Protein AF-A0A321LTH1-F1 (afdb_monomer_lite)

Radius of gyration: 15.79 Å; chains: 1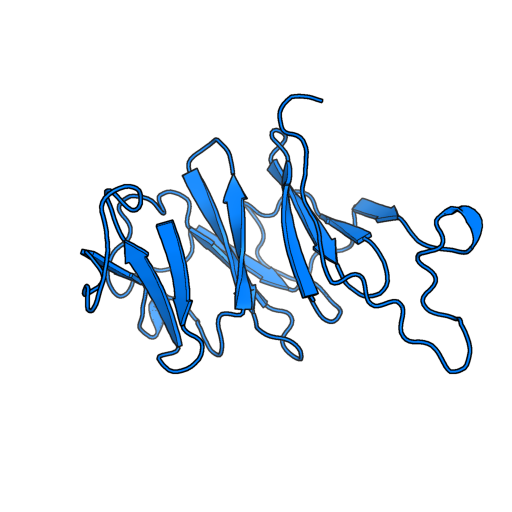; bounding box: 46×35×35 Å

Foldseek 3Di:
DWDFDQPQLKIFADPPVVPDDDDDHGPAIADDVQQVRNGFDAWEAEPQGKIKTAHAFPAFKIFIARNNVPDHYHDHGQEMEGEDAGFLYWYAENVGWIWTDHLWIFIFPPRNPYDYYTDGPDTGADDVNPSHCPDVPDRSCPNDDDDDNVD

Sequence (151 aa):
MFVSDAGTHAVDIFDHASTLNGAVVPDRTISGDRTQFVSPGPLALDSSGRLIVCSAPGQQNFFVFANAATANGNVAPSASGVIPGTIGQAAVSPAGELYVTDGGVEVFSNIATATGMLSPRRTIAGPHTGLDMDIPGAPPLVIGLAIDPTR

Structure (mmCIF, N/CA/C/O backbone):
data_AF-A0A321LTH1-F1
#
_entry.id   AF-A0A321LTH1-F1
#
loop_
_atom_site.group_PDB
_atom_site.id
_atom_site.type_symbol
_atom_site.label_atom_id
_atom_site.label_alt_id
_atom_site.label_comp_id
_atom_site.label_asym_id
_atom_site.label_entity_id
_atom_site.label_seq_id
_atom_site.p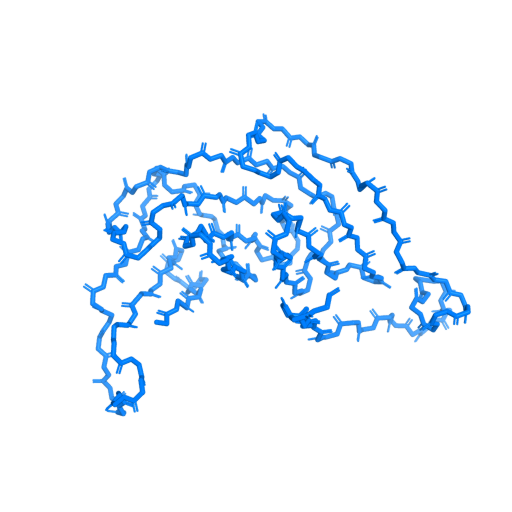dbx_PDB_ins_code
_atom_site.Cartn_x
_atom_site.Cartn_y
_atom_site.Cartn_z
_atom_site.occupancy
_atom_site.B_iso_or_equiv
_atom_site.auth_seq_id
_atom_site.auth_comp_id
_atom_site.auth_asym_id
_atom_site.auth_atom_id
_atom_site.pdbx_PDB_model_num
ATOM 1 N N . MET A 1 1 ? -8.620 -3.356 9.844 1.00 96.38 1 MET A N 1
ATOM 2 C CA . MET A 1 1 ? -7.205 -3.701 9.594 1.00 96.38 1 MET A CA 1
ATOM 3 C C . MET A 1 1 ? -7.112 -4.270 8.193 1.00 96.38 1 MET A C 1
ATOM 5 O O . MET A 1 1 ? -8.004 -5.016 7.818 1.00 96.38 1 MET A O 1
ATOM 9 N N . PHE A 1 2 ? -6.083 -3.894 7.439 1.00 98.12 2 PHE A N 1
ATOM 10 C CA . PHE A 1 2 ? -5.814 -4.408 6.095 1.00 98.12 2 PHE A CA 1
ATOM 11 C C . PHE A 1 2 ? -4.550 -5.262 6.150 1.00 98.12 2 PHE A C 1
ATOM 13 O O . PHE A 1 2 ? -3.579 -4.851 6.787 1.00 98.12 2 PHE A O 1
ATOM 20 N N . VAL A 1 3 ? -4.567 -6.424 5.509 1.00 97.69 3 VAL A N 1
ATOM 21 C CA . VAL A 1 3 ? -3.453 -7.377 5.477 1.00 97.69 3 VAL A CA 1
ATOM 22 C C . VAL A 1 3 ? -3.188 -7.743 4.026 1.00 97.69 3 VAL A C 1
ATOM 24 O O . VAL A 1 3 ? -4.109 -8.128 3.314 1.00 97.69 3 VAL A O 1
ATOM 27 N N . SER A 1 4 ? -1.946 -7.603 3.568 1.00 96.94 4 SER A N 1
ATOM 28 C CA . SER A 1 4 ? -1.547 -8.125 2.266 1.00 96.94 4 SER A CA 1
ATOM 29 C C . SER A 1 4 ? -1.299 -9.623 2.386 1.00 96.94 4 SER A C 1
ATOM 31 O O . SER A 1 4 ? -0.446 -10.059 3.157 1.00 96.94 4 SER A O 1
ATOM 33 N N . ASP A 1 5 ? -2.044 -10.407 1.613 1.00 96.75 5 ASP A N 1
ATOM 34 C CA . ASP A 1 5 ? -1.848 -11.845 1.486 1.00 96.75 5 ASP A CA 1
ATOM 35 C C . ASP A 1 5 ? -1.265 -12.146 0.102 1.00 96.75 5 ASP A C 1
ATOM 37 O O . ASP A 1 5 ? -1.965 -12.312 -0.903 1.00 96.75 5 ASP A O 1
ATOM 41 N N . ALA A 1 6 ? 0.066 -12.194 0.049 1.00 93.62 6 ALA A N 1
ATOM 42 C CA . ALA A 1 6 ? 0.793 -12.530 -1.166 1.00 93.62 6 ALA A CA 1
ATOM 43 C C . ALA A 1 6 ? 0.522 -13.967 -1.641 1.00 93.62 6 ALA A C 1
ATOM 45 O O . ALA A 1 6 ? 0.600 -14.226 -2.839 1.00 93.62 6 ALA A O 1
ATOM 46 N N . GLY A 1 7 ? 0.188 -14.891 -0.731 1.00 93.81 7 GLY A N 1
ATOM 47 C CA . GLY A 1 7 ? -0.046 -16.297 -1.062 1.00 93.81 7 GLY A CA 1
ATOM 48 C C . GLY A 1 7 ? -1.344 -16.519 -1.836 1.00 93.81 7 GLY A C 1
ATOM 49 O O . GLY A 1 7 ? -1.409 -17.413 -2.681 1.00 93.81 7 GLY A O 1
ATOM 50 N N . THR A 1 8 ? -2.359 -15.691 -1.585 1.00 95.69 8 THR A N 1
ATOM 51 C CA . THR A 1 8 ? -3.658 -15.748 -2.278 1.00 95.69 8 THR A CA 1
ATOM 52 C C . THR A 1 8 ? -3.874 -14.609 -3.275 1.00 95.69 8 THR A C 1
ATOM 54 O O . THR A 1 8 ? -4.932 -14.537 -3.902 1.00 95.69 8 THR A O 1
ATOM 57 N N . HIS A 1 9 ? -2.866 -13.755 -3.482 1.00 96.38 9 HIS A N 1
ATOM 58 C CA . HIS A 1 9 ? -2.945 -12.556 -4.323 1.00 96.38 9 HIS A CA 1
ATOM 59 C C . HIS A 1 9 ? -4.088 -11.622 -3.904 1.00 96.38 9 HIS A C 1
ATOM 61 O O . HIS A 1 9 ? -4.855 -11.135 -4.741 1.00 96.38 9 HIS A O 1
ATOM 67 N N . ALA A 1 10 ? -4.216 -11.388 -2.599 1.00 97.50 10 ALA A N 1
ATOM 68 C CA . ALA A 1 10 ? -5.345 -10.676 -2.027 1.00 97.50 10 ALA A CA 1
ATOM 69 C C . ALA A 1 10 ? -4.936 -9.614 -1.002 1.00 97.50 10 ALA A C 1
ATOM 71 O O . ALA A 1 10 ? -3.824 -9.596 -0.471 1.00 97.50 10 ALA A O 1
ATOM 72 N N . VAL A 1 11 ? -5.879 -8.721 -0.711 1.00 98.25 11 VAL A N 1
ATOM 73 C CA . VAL A 1 11 ? -5.860 -7.931 0.520 1.00 98.25 11 VAL A CA 1
ATOM 74 C C . VAL A 1 11 ? -7.044 -8.347 1.375 1.00 98.25 11 VAL A C 1
ATOM 76 O O . VAL A 1 11 ? -8.196 -8.155 0.977 1.00 98.25 11 VAL A O 1
ATOM 79 N N . ASP A 1 12 ? -6.747 -8.865 2.558 1.00 98.00 12 ASP A N 1
ATOM 80 C CA . ASP A 1 12 ? -7.732 -9.253 3.557 1.00 98.00 12 ASP A CA 1
ATOM 81 C C . ASP A 1 12 ? -8.055 -8.091 4.490 1.00 98.00 12 ASP A C 1
ATOM 83 O O . ASP A 1 12 ? -7.185 -7.326 4.922 1.00 98.00 12 ASP A O 1
ATOM 87 N N . ILE A 1 13 ? -9.337 -7.954 4.803 1.00 98.00 13 ILE A N 1
ATOM 88 C CA . ILE A 1 13 ? -9.880 -6.850 5.580 1.00 98.00 13 ILE A CA 1
ATOM 89 C C . ILE A 1 13 ? -10.587 -7.430 6.795 1.00 98.00 13 ILE A C 1
ATOM 91 O O . ILE A 1 13 ? -11.536 -8.200 6.674 1.00 98.00 13 ILE A O 1
ATOM 95 N N . PHE A 1 14 ? -10.127 -7.004 7.964 1.00 97.44 14 PHE A N 1
ATOM 96 C CA . PHE A 1 14 ? -10.669 -7.388 9.259 1.00 97.44 14 PHE A CA 1
ATOM 97 C C . PHE A 1 14 ? -11.236 -6.157 9.961 1.00 97.44 14 PHE A C 1
ATOM 99 O O . PHE A 1 14 ? -10.492 -5.230 10.320 1.00 97.44 14 PHE A O 1
ATOM 106 N N . ASP A 1 15 ? -12.541 -6.131 10.166 1.00 96.25 15 ASP A N 1
ATOM 107 C CA . ASP A 1 15 ? -13.225 -5.119 10.954 1.00 96.25 15 ASP A CA 1
ATOM 108 C C . ASP A 1 15 ? -13.034 -5.371 12.447 1.00 96.25 15 ASP A C 1
ATOM 110 O O . ASP A 1 15 ? -12.676 -6.461 12.880 1.00 96.25 15 ASP A O 1
ATOM 114 N N . HIS A 1 16 ? -13.237 -4.327 13.256 1.00 95.75 16 HIS A N 1
ATOM 115 C CA . HIS A 1 16 ? -13.137 -4.416 14.719 1.00 95.75 16 HIS A CA 1
ATOM 116 C C . HIS A 1 16 ? -11.842 -5.093 15.210 1.00 95.75 16 HIS A C 1
ATOM 118 O O . HIS A 1 16 ? -11.835 -5.789 16.219 1.00 95.75 16 HIS A O 1
ATOM 124 N N . ALA A 1 17 ? -10.725 -4.862 14.508 1.00 95.69 17 ALA A N 1
ATOM 125 C CA . ALA A 1 17 ? -9.456 -5.554 14.748 1.00 95.69 17 ALA A CA 1
ATOM 126 C C . ALA A 1 17 ? -8.957 -5.493 16.206 1.00 95.69 17 ALA A C 1
ATOM 128 O O . ALA A 1 17 ? -8.226 -6.375 16.638 1.00 95.69 17 ALA A O 1
ATOM 129 N N . SER A 1 18 ? -9.373 -4.485 16.979 1.00 97.06 18 SER A N 1
ATOM 130 C CA . SER A 1 18 ? -9.049 -4.344 18.403 1.00 97.06 18 SER A CA 1
ATOM 131 C C . SER A 1 18 ? -9.636 -5.434 19.306 1.00 97.06 18 SER A C 1
ATOM 133 O O . SER A 1 18 ? -9.169 -5.584 20.434 1.00 97.06 18 SER A O 1
ATOM 135 N N . THR A 1 19 ? -10.650 -6.174 18.854 1.00 97.19 19 THR A N 1
ATOM 136 C CA . THR A 1 19 ? -11.294 -7.249 19.627 1.00 97.19 19 THR A CA 1
ATOM 137 C C . THR A 1 19 ? -11.050 -8.639 19.045 1.00 97.19 19 THR A C 1
ATOM 139 O O . THR A 1 19 ? -11.488 -9.627 19.635 1.00 97.19 19 THR A O 1
ATOM 142 N N . LEU A 1 20 ? -10.355 -8.741 17.909 1.00 97.69 20 LEU A N 1
ATOM 143 C CA . LEU A 1 20 ? -10.092 -10.016 17.248 1.00 97.69 20 LEU A CA 1
ATOM 144 C C . LEU A 1 20 ? -8.967 -10.790 17.944 1.00 97.69 20 LEU A C 1
ATOM 146 O O . LEU A 1 20 ? -7.936 -10.228 18.312 1.00 97.69 20 LEU A O 1
ATOM 150 N N . ASN A 1 21 ? -9.162 -12.100 18.109 1.00 96.62 21 ASN A N 1
ATOM 151 C CA . ASN A 1 21 ? -8.172 -13.019 18.667 1.00 96.62 21 ASN A CA 1
ATOM 152 C C . ASN A 1 21 ? -8.440 -14.449 18.161 1.00 96.62 21 ASN A C 1
ATOM 154 O O . ASN A 1 21 ? -9.590 -14.883 18.109 1.00 96.62 21 ASN A O 1
ATOM 158 N N . GLY A 1 22 ? -7.384 -15.189 17.819 1.00 95.56 22 GLY A N 1
ATOM 159 C CA . GLY A 1 22 ? -7.465 -16.575 17.357 1.00 95.56 22 GLY A CA 1
ATOM 160 C C . GLY A 1 22 ? -7.719 -16.711 15.854 1.00 95.56 22 GLY A C 1
ATOM 161 O O . GLY A 1 22 ? -7.384 -15.828 15.068 1.00 95.56 22 GLY A O 1
ATOM 162 N N . ALA A 1 23 ? -8.275 -17.856 15.449 1.00 96.06 23 ALA A N 1
ATOM 163 C CA . ALA A 1 23 ? -8.581 -18.159 14.053 1.00 96.06 23 ALA A CA 1
ATOM 164 C C . ALA A 1 23 ? -9.827 -17.383 13.595 1.00 96.06 23 ALA A C 1
ATOM 166 O O . ALA A 1 23 ? -10.955 -17.858 13.727 1.00 96.06 23 ALA A O 1
ATOM 167 N N . VAL A 1 24 ? -9.606 -16.174 13.084 1.00 97.06 24 VAL A N 1
ATOM 168 C CA . VAL A 1 24 ? -10.642 -15.285 12.548 1.00 97.06 24 VAL A CA 1
ATOM 169 C C . VAL A 1 24 ? -10.526 -15.250 11.026 1.00 97.06 24 VAL A C 1
ATOM 171 O O . VAL A 1 24 ? -9.423 -15.185 10.489 1.00 97.06 24 VAL A O 1
ATOM 174 N N . VAL A 1 25 ? -11.662 -15.302 10.332 1.00 96.69 25 VAL A N 1
ATOM 175 C CA . VAL A 1 25 ? -11.723 -15.124 8.874 1.00 96.69 25 VAL A CA 1
ATOM 176 C C . VAL A 1 25 ? -11.847 -13.636 8.517 1.00 96.69 25 VAL A C 1
ATOM 178 O O . VAL A 1 25 ? -12.431 -12.893 9.306 1.00 96.69 25 VAL A O 1
ATOM 181 N N . PRO A 1 26 ? -11.334 -13.186 7.359 1.00 97.56 26 PRO A N 1
ATOM 182 C CA . PRO A 1 26 ? -11.539 -11.814 6.897 1.00 97.56 26 PRO A CA 1
ATOM 183 C C . PRO A 1 26 ? -13.031 -11.493 6.731 1.00 97.56 26 PRO A C 1
ATOM 185 O O . PRO A 1 26 ? -13.799 -12.322 6.239 1.00 97.56 26 PRO A O 1
ATOM 188 N N . ASP A 1 27 ? -13.442 -10.275 7.085 1.00 97.88 27 ASP A N 1
ATOM 189 C CA . ASP A 1 27 ? -14.798 -9.774 6.822 1.00 97.88 27 ASP A CA 1
ATOM 190 C C . ASP A 1 27 ? -15.006 -9.491 5.331 1.00 97.88 27 ASP A C 1
ATOM 192 O O . ASP A 1 27 ? -16.110 -9.633 4.795 1.00 97.88 27 ASP A O 1
ATOM 196 N N . ARG A 1 28 ? -13.939 -9.047 4.659 1.00 97.88 28 ARG A N 1
ATOM 197 C CA . ARG A 1 28 ? -13.893 -8.770 3.221 1.00 97.88 28 ARG A CA 1
ATOM 198 C C . ARG A 1 28 ? -12.520 -9.136 2.678 1.00 97.88 28 ARG A C 1
ATOM 200 O O . ARG A 1 28 ? -11.5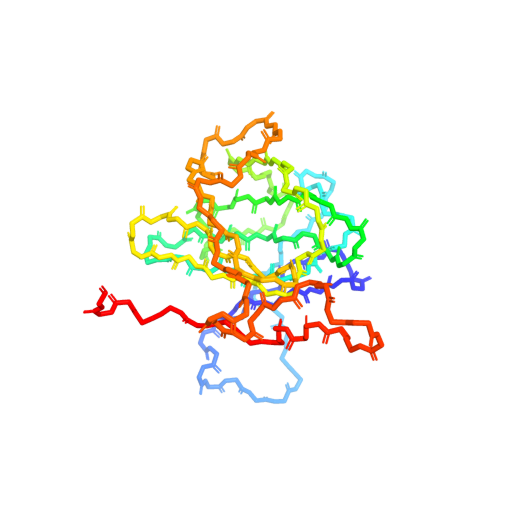18 -9.020 3.379 1.00 97.88 28 ARG A O 1
ATOM 207 N N . THR A 1 29 ? -12.480 -9.482 1.400 1.00 97.94 29 THR A N 1
ATOM 208 C CA . THR A 1 29 ? -11.231 -9.768 0.691 1.00 97.94 29 THR A CA 1
ATOM 209 C C . THR A 1 29 ? -11.279 -9.096 -0.672 1.00 97.94 29 THR A C 1
ATOM 211 O O . THR A 1 29 ? -12.236 -9.282 -1.422 1.00 97.94 29 THR A O 1
ATOM 214 N N . ILE A 1 30 ? -10.258 -8.309 -1.004 1.00 98.25 30 ILE A N 1
ATOM 215 C CA . ILE A 1 30 ? -10.062 -7.734 -2.339 1.00 98.25 30 ILE A CA 1
ATOM 216 C C . ILE A 1 30 ? -9.174 -8.697 -3.127 1.00 98.25 30 ILE A C 1
ATOM 218 O O . ILE A 1 30 ? -7.997 -8.851 -2.802 1.00 98.25 30 ILE A O 1
ATOM 222 N N . SER A 1 31 ? -9.725 -9.351 -4.148 1.00 97.81 31 SER A N 1
ATOM 223 C CA . SER A 1 31 ? -9.021 -10.378 -4.930 1.00 97.81 31 SER A CA 1
ATOM 224 C C . SER A 1 31 ? -9.649 -10.595 -6.310 1.00 97.81 31 SER A C 1
ATOM 226 O O . SER A 1 31 ? -10.803 -10.238 -6.547 1.00 97.81 31 SER A O 1
ATOM 228 N N . GLY A 1 32 ? -8.892 -11.212 -7.219 1.00 97.44 32 GLY A N 1
ATOM 229 C CA . GLY A 1 32 ? -9.326 -11.548 -8.578 1.00 97.44 32 GLY A CA 1
ATOM 230 C C . GLY A 1 32 ? -8.754 -10.627 -9.657 1.00 97.44 32 GLY A C 1
ATOM 231 O O . GLY A 1 32 ? -8.182 -9.583 -9.379 1.00 97.44 32 GLY A O 1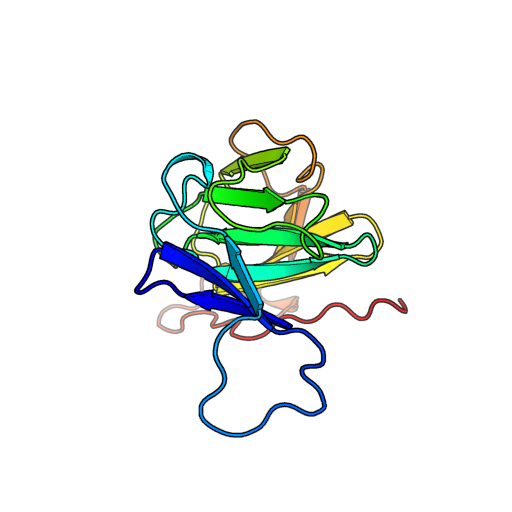
ATOM 232 N N . ASP A 1 33 ? -8.921 -11.009 -10.920 1.00 96.69 33 ASP A N 1
ATOM 233 C CA . ASP A 1 33 ? -8.140 -10.442 -12.032 1.00 96.69 33 ASP A CA 1
ATOM 234 C C . ASP A 1 33 ? -8.283 -8.924 -12.239 1.00 96.69 33 ASP A C 1
ATOM 236 O O . ASP A 1 33 ? -7.384 -8.277 -12.779 1.00 96.69 33 ASP A O 1
ATOM 240 N N . ARG A 1 34 ? -9.401 -8.318 -11.818 1.00 97.44 34 ARG A N 1
ATOM 241 C CA . ARG A 1 34 ? -9.618 -6.868 -11.951 1.00 97.44 34 ARG A CA 1
ATOM 242 C C . ARG A 1 34 ? -8.802 -6.078 -10.935 1.00 97.44 34 ARG A C 1
ATOM 244 O O . ARG A 1 34 ? -8.559 -4.903 -11.195 1.00 97.44 34 ARG A O 1
ATOM 251 N N . THR A 1 35 ? -8.367 -6.691 -9.832 1.00 96.19 35 THR A N 1
ATOM 252 C CA . THR A 1 35 ? -7.483 -6.044 -8.849 1.00 96.19 35 THR A CA 1
ATOM 253 C C . THR A 1 35 ? -6.068 -5.865 -9.387 1.00 96.19 35 THR A C 1
ATOM 255 O O . THR A 1 35 ? -5.350 -4.997 -8.899 1.00 96.19 35 THR A O 1
ATOM 258 N N . GLN A 1 36 ? -5.690 -6.662 -10.398 1.00 94.69 36 GLN A N 1
ATOM 259 C CA . GLN A 1 36 ? -4.357 -6.706 -11.011 1.00 94.69 36 GLN A CA 1
ATOM 260 C C . GLN A 1 36 ? -3.245 -7.174 -10.056 1.00 94.69 36 GLN A C 1
ATOM 262 O O . GLN A 1 36 ? -2.060 -7.010 -10.349 1.00 94.69 36 GLN A O 1
ATOM 267 N N . PHE A 1 37 ? -3.607 -7.778 -8.923 1.00 94.88 37 PHE A N 1
ATOM 268 C CA . PHE A 1 37 ? -2.639 -8.292 -7.964 1.00 94.88 37 PHE A CA 1
ATOM 269 C C . PHE A 1 37 ? -1.890 -9.504 -8.523 1.00 94.88 37 PHE A C 1
ATOM 271 O O . PHE A 1 37 ? -2.485 -10.536 -8.819 1.00 94.88 37 PHE A O 1
ATOM 278 N N . VAL A 1 38 ? -0.564 -9.377 -8.613 1.00 90.31 38 VAL A N 1
ATOM 279 C CA . VAL A 1 38 ? 0.356 -10.490 -8.911 1.00 90.31 38 VAL A CA 1
ATOM 280 C C . VAL A 1 38 ? 1.123 -10.922 -7.667 1.00 90.31 38 VAL A C 1
ATOM 282 O O . VAL A 1 38 ? 1.455 -12.086 -7.530 1.00 90.31 38 VAL A O 1
ATOM 285 N N . SER A 1 39 ? 1.426 -10.000 -6.754 1.00 93.25 39 SER A N 1
ATOM 286 C CA . SER A 1 39 ? 1.904 -10.305 -5.403 1.00 93.25 39 SER A CA 1
ATOM 287 C C . SER A 1 39 ? 1.773 -9.032 -4.566 1.00 93.25 39 SER A C 1
ATOM 289 O O . SER A 1 39 ? 2.666 -8.185 -4.635 1.00 93.25 39 SER A O 1
ATOM 291 N N . PRO A 1 40 ? 0.670 -8.827 -3.826 1.00 96.00 40 PRO A N 1
ATOM 292 C CA . PRO A 1 40 ? 0.537 -7.661 -2.961 1.00 96.00 40 PRO A CA 1
ATOM 293 C C . PRO A 1 40 ? 1.614 -7.695 -1.870 1.00 96.00 40 PRO A C 1
ATOM 295 O O . PRO A 1 40 ? 1.899 -8.740 -1.289 1.00 96.00 40 PRO A O 1
ATOM 298 N N . GLY A 1 41 ? 2.239 -6.551 -1.626 1.00 95.12 41 GLY A N 1
ATOM 299 C CA . GLY A 1 41 ? 3.351 -6.371 -0.703 1.00 95.12 41 GLY A CA 1
ATOM 300 C C . GLY A 1 41 ? 3.035 -5.282 0.325 1.00 95.12 41 GLY A C 1
ATOM 301 O O . GLY A 1 41 ? 2.021 -5.388 1.022 1.00 95.12 41 GLY A O 1
ATOM 302 N N . PRO A 1 42 ? 3.884 -4.250 0.468 1.00 95.44 42 PRO A N 1
ATOM 303 C CA . PRO A 1 42 ? 3.656 -3.176 1.428 1.00 95.44 42 PRO A CA 1
ATOM 304 C C . PRO A 1 42 ? 2.322 -2.457 1.214 1.00 95.44 42 PRO A C 1
ATOM 306 O O . PRO A 1 42 ? 1.942 -2.122 0.092 1.00 95.44 42 PRO A O 1
ATOM 309 N N . LEU A 1 43 ? 1.629 -2.193 2.319 1.00 97.00 43 LEU A N 1
ATOM 310 C CA . LEU A 1 43 ? 0.369 -1.460 2.341 1.00 97.00 43 LEU A CA 1
ATOM 311 C C . LEU A 1 43 ? 0.564 -0.089 2.985 1.00 97.00 43 LEU A C 1
ATOM 313 O O . LEU A 1 43 ? 1.280 0.036 3.977 1.00 97.00 43 LEU A O 1
ATOM 317 N N . ALA A 1 44 ? -0.140 0.915 2.475 1.00 96.75 44 ALA A N 1
ATOM 318 C CA . ALA A 1 44 ? -0.299 2.199 3.145 1.00 96.75 44 ALA A CA 1
ATOM 319 C C . ALA A 1 44 ? -1.760 2.646 3.088 1.00 96.75 44 ALA A C 1
ATOM 321 O O . ALA A 1 44 ? -2.421 2.506 2.064 1.00 96.75 44 ALA A O 1
ATOM 322 N N . LEU A 1 45 ? -2.267 3.193 4.189 1.00 95.69 45 LEU A N 1
ATOM 323 C CA . LEU A 1 45 ? -3.616 3.743 4.284 1.00 95.69 45 LEU A CA 1
ATOM 324 C C . LEU A 1 45 ? -3.500 5.227 4.604 1.00 95.69 45 LEU A C 1
ATOM 326 O O . LEU A 1 45 ? -2.772 5.596 5.526 1.00 95.69 45 LEU A O 1
ATOM 330 N N . ASP A 1 46 ? -4.211 6.068 3.864 1.00 92.50 46 ASP A N 1
ATOM 331 C CA . ASP A 1 46 ? -4.265 7.493 4.172 1.00 92.50 46 ASP A CA 1
ATOM 332 C C . ASP A 1 46 ? -5.485 7.882 5.016 1.00 92.50 46 ASP A C 1
ATOM 334 O O . ASP A 1 46 ? -6.418 7.104 5.224 1.00 92.50 46 ASP A O 1
ATOM 338 N N . SER A 1 47 ? -5.484 9.123 5.504 1.00 90.12 47 SER A N 1
ATOM 339 C CA . SER A 1 47 ? -6.548 9.667 6.356 1.00 90.12 47 SER A CA 1
ATOM 340 C C . SER A 1 47 ? -7.903 9.806 5.653 1.00 90.12 47 SER A C 1
ATOM 342 O O . SER A 1 47 ? -8.919 9.960 6.328 1.00 90.12 47 SER A O 1
ATOM 344 N N . SER A 1 48 ? -7.938 9.733 4.319 1.00 91.00 48 SER A N 1
ATOM 345 C CA . SER A 1 48 ? -9.173 9.729 3.530 1.00 91.00 48 SER A CA 1
ATOM 346 C C . SER A 1 48 ? -9.729 8.324 3.278 1.00 91.00 48 SER A C 1
ATOM 348 O O . SER A 1 48 ? -10.788 8.188 2.670 1.00 91.00 48 SER A O 1
ATOM 350 N N . GLY A 1 49 ? -9.051 7.279 3.764 1.00 93.19 49 GLY A N 1
ATOM 351 C CA . GLY A 1 49 ? -9.467 5.889 3.593 1.00 93.19 49 GLY A CA 1
ATOM 352 C C . GLY A 1 49 ? -9.046 5.272 2.259 1.00 93.19 49 GLY A C 1
ATOM 353 O O . GLY A 1 49 ? -9.555 4.203 1.902 1.00 93.19 49 GLY A O 1
ATOM 354 N N . ARG A 1 50 ? -8.116 5.904 1.528 1.00 95.94 50 ARG A N 1
ATOM 355 C CA . ARG A 1 50 ? -7.531 5.302 0.327 1.00 95.94 50 ARG A CA 1
ATOM 356 C C . ARG A 1 50 ? -6.436 4.329 0.741 1.00 95.94 50 ARG A C 1
ATOM 358 O O . ARG A 1 50 ? -5.523 4.694 1.482 1.00 95.94 50 ARG A O 1
ATOM 365 N N . LEU A 1 51 ? -6.525 3.102 0.238 1.00 97.88 51 LEU A N 1
ATOM 366 C CA . LEU A 1 51 ? -5.499 2.080 0.416 1.00 97.88 51 LEU A CA 1
ATOM 367 C C . LEU A 1 51 ? -4.585 2.065 -0.803 1.00 97.88 51 LEU A C 1
ATOM 369 O O . LEU A 1 51 ? -5.050 1.942 -1.935 1.00 97.88 51 LEU A O 1
ATOM 373 N N . ILE A 1 52 ? -3.290 2.158 -0.550 1.00 97.88 52 ILE A N 1
ATOM 374 C CA . ILE A 1 52 ? -2.228 1.958 -1.519 1.00 97.88 52 ILE A CA 1
ATOM 375 C C . ILE A 1 52 ? -1.675 0.557 -1.272 1.00 97.88 52 ILE A C 1
ATOM 377 O O . ILE A 1 52 ? -1.251 0.235 -0.161 1.00 97.88 52 ILE A O 1
ATOM 381 N N . VAL A 1 53 ? -1.689 -0.265 -2.313 1.00 97.69 53 VAL A N 1
ATOM 382 C CA . VAL A 1 53 ? -1.120 -1.610 -2.331 1.00 97.69 53 VAL A CA 1
ATOM 383 C C . VAL A 1 53 ? 0.090 -1.572 -3.249 1.00 97.69 53 VAL A C 1
ATOM 385 O O . VAL A 1 53 ? -0.058 -1.474 -4.467 1.00 97.69 53 VAL A O 1
ATOM 388 N N . CYS A 1 54 ? 1.284 -1.617 -2.674 1.00 95.88 54 CYS A N 1
ATOM 389 C CA . CYS A 1 54 ? 2.513 -1.786 -3.437 1.00 95.88 54 CYS A CA 1
ATOM 390 C C . CYS A 1 54 ? 2.709 -3.270 -3.737 1.00 95.88 54 CYS A C 1
ATOM 392 O O . CYS A 1 54 ? 2.337 -4.127 -2.935 1.00 95.88 54 CYS A O 1
ATOM 394 N N . SER A 1 55 ? 3.291 -3.586 -4.886 1.00 93.88 55 SER A N 1
ATOM 395 C CA . SER A 1 55 ? 3.664 -4.966 -5.190 1.00 93.88 55 SER A CA 1
ATOM 396 C C . SER A 1 55 ? 4.857 -5.397 -4.335 1.00 93.88 55 SER A C 1
ATOM 398 O O . SER A 1 55 ? 5.614 -4.568 -3.828 1.00 93.88 55 SER A O 1
ATOM 400 N N . ALA A 1 56 ? 5.004 -6.703 -4.142 1.00 88.38 56 ALA A N 1
ATOM 401 C CA . ALA A 1 56 ? 6.104 -7.288 -3.389 1.00 88.38 56 ALA A CA 1
ATOM 402 C C . ALA A 1 56 ? 7.476 -6.984 -4.031 1.00 88.38 56 ALA A C 1
ATOM 404 O O . ALA A 1 56 ? 7.541 -6.688 -5.230 1.00 88.38 56 ALA A O 1
ATOM 405 N N . PRO A 1 57 ? 8.580 -7.095 -3.262 1.00 83.06 57 PRO A N 1
ATOM 406 C CA . PRO A 1 57 ? 9.934 -6.883 -3.767 1.00 83.06 57 PRO A CA 1
ATOM 407 C C . PRO A 1 57 ? 10.216 -7.586 -5.102 1.00 83.06 57 PRO A C 1
ATOM 409 O O . PRO A 1 57 ? 9.887 -8.759 -5.281 1.00 83.06 57 PRO A O 1
ATOM 412 N N . GLY A 1 58 ? 10.836 -6.864 -6.041 1.00 80.31 58 GLY A N 1
ATOM 413 C CA . GLY A 1 58 ? 11.069 -7.327 -7.416 1.00 80.31 58 GLY A CA 1
ATOM 414 C C . GLY A 1 58 ? 9.946 -6.986 -8.404 1.00 80.31 58 GLY A C 1
ATOM 415 O O . GLY A 1 58 ? 10.113 -7.190 -9.605 1.00 80.31 58 GLY A O 1
ATOM 416 N N . GLN A 1 59 ? 8.833 -6.426 -7.926 1.00 87.00 59 GLN A N 1
ATOM 417 C CA . GLN A 1 59 ? 7.783 -5.827 -8.748 1.00 87.00 59 GLN A CA 1
ATOM 418 C C . GLN A 1 59 ? 7.670 -4.332 -8.450 1.00 87.00 59 GLN A C 1
ATOM 420 O O . GLN A 1 59 ? 7.960 -3.876 -7.349 1.00 87.00 59 GLN A O 1
ATOM 425 N N . GLN A 1 60 ? 7.231 -3.571 -9.450 1.00 90.75 60 GLN A N 1
ATOM 426 C CA . GLN A 1 60 ? 7.257 -2.105 -9.412 1.00 90.75 60 GLN A CA 1
ATOM 427 C C . GLN A 1 60 ? 5.860 -1.484 -9.454 1.00 90.75 60 GLN A C 1
ATOM 429 O O . GLN A 1 60 ? 5.709 -0.266 -9.443 1.00 90.75 60 GLN A O 1
ATOM 434 N N . ASN A 1 61 ? 4.809 -2.297 -9.534 1.00 94.88 61 ASN A N 1
ATOM 435 C CA . ASN A 1 61 ? 3.450 -1.790 -9.632 1.00 94.88 61 ASN A CA 1
ATOM 436 C C . ASN A 1 61 ? 2.915 -1.366 -8.265 1.00 94.88 61 ASN A C 1
ATOM 438 O O . ASN A 1 61 ? 3.189 -2.004 -7.246 1.00 94.88 61 ASN A O 1
ATOM 442 N N . PHE A 1 62 ? 2.077 -0.338 -8.259 1.00 96.50 62 PHE A N 1
ATOM 443 C CA . PHE A 1 62 ? 1.220 -0.023 -7.124 1.00 96.50 62 PHE A CA 1
ATOM 444 C C . PHE A 1 62 ? -0.218 0.189 -7.589 1.00 96.50 62 PHE A C 1
ATOM 446 O O . PHE A 1 62 ? -0.473 0.572 -8.737 1.00 96.50 62 PHE A O 1
ATOM 453 N N . PHE A 1 63 ? -1.150 -0.024 -6.668 1.00 97.56 63 PHE A N 1
ATOM 454 C CA . PHE A 1 63 ? -2.585 0.047 -6.902 1.00 97.56 63 PHE A CA 1
ATOM 455 C C . PHE A 1 63 ? -3.243 0.883 -5.810 1.00 97.56 63 PHE A C 1
ATOM 457 O O . PHE A 1 63 ? -2.921 0.736 -4.632 1.00 97.56 63 PHE A O 1
ATOM 464 N N . VAL A 1 64 ? -4.171 1.758 -6.186 1.00 97.81 64 VAL A N 1
ATOM 465 C CA . VAL A 1 64 ? -4.900 2.625 -5.255 1.00 97.81 64 VAL A CA 1
ATOM 466 C C . VAL A 1 64 ? -6.368 2.233 -5.238 1.00 97.81 64 VAL A C 1
ATOM 468 O O . VAL A 1 64 ? -7.013 2.194 -6.283 1.00 97.81 64 VAL A O 1
ATOM 471 N N . PHE A 1 65 ? -6.915 2.011 -4.048 1.00 97.75 65 PHE A N 1
ATOM 472 C CA . PHE A 1 65 ? -8.333 1.762 -3.813 1.00 97.75 65 PHE A CA 1
ATOM 473 C C . PHE A 1 65 ? -8.912 2.919 -3.007 1.00 97.75 65 PHE A C 1
ATOM 475 O O . PHE A 1 65 ? -8.652 3.037 -1.811 1.00 97.75 65 PHE A O 1
ATOM 482 N N . ALA A 1 66 ? -9.703 3.778 -3.656 1.00 95.38 66 ALA A N 1
ATOM 483 C CA . ALA A 1 66 ? -10.211 4.998 -3.030 1.00 95.38 66 ALA A CA 1
ATOM 484 C C . ALA A 1 66 ? -11.157 4.760 -1.835 1.00 95.38 66 ALA A C 1
ATOM 486 O O . ALA A 1 66 ? -11.210 5.580 -0.929 1.00 95.38 66 ALA A O 1
ATOM 487 N N . ASN A 1 67 ? -11.890 3.642 -1.831 1.00 90.19 67 ASN A N 1
ATOM 488 C CA . ASN A 1 67 ? -12.888 3.304 -0.811 1.00 90.19 67 ASN A CA 1
ATOM 489 C C . ASN A 1 67 ? -12.539 1.973 -0.133 1.00 90.19 67 ASN A C 1
ATOM 491 O O . ASN A 1 67 ? -13.332 1.031 -0.139 1.00 90.19 67 ASN A O 1
ATOM 495 N N . ALA A 1 68 ? -11.326 1.862 0.411 1.00 93.19 68 ALA A N 1
ATOM 496 C CA . ALA A 1 68 ? -10.804 0.587 0.899 1.00 93.19 68 ALA A CA 1
ATOM 497 C C . ALA A 1 68 ? -11.650 -0.024 2.025 1.00 93.19 68 ALA A C 1
ATOM 499 O O . ALA A 1 68 ? -11.801 -1.239 2.091 1.00 93.19 68 ALA A O 1
ATOM 500 N N . ALA A 1 69 ? -12.256 0.814 2.872 1.00 90.25 69 ALA A N 1
ATOM 501 C CA . ALA A 1 69 ? -13.091 0.366 3.985 1.00 90.25 69 ALA A CA 1
ATOM 502 C C . ALA A 1 69 ? -14.273 -0.515 3.545 1.00 90.25 69 ALA A C 1
ATOM 504 O O . ALA A 1 69 ? -14.644 -1.430 4.276 1.00 90.25 69 ALA A O 1
ATOM 505 N N . THR A 1 70 ? -14.845 -0.271 2.363 1.00 94.62 70 THR A N 1
ATOM 506 C CA . THR A 1 70 ? -16.017 -0.999 1.844 1.00 94.62 70 THR A CA 1
ATOM 507 C C . THR A 1 70 ? -15.710 -1.872 0.627 1.00 94.62 70 THR A C 1
ATOM 509 O O . THR A 1 70 ? -16.602 -2.561 0.134 1.00 94.62 70 THR A O 1
ATOM 512 N N . ALA A 1 71 ? -14.468 -1.871 0.135 1.00 96.50 71 ALA A N 1
ATOM 513 C CA . ALA A 1 71 ? -14.057 -2.688 -1.000 1.00 96.50 71 ALA A CA 1
ATOM 514 C C . ALA A 1 71 ? -14.155 -4.190 -0.672 1.00 96.50 71 ALA A C 1
ATOM 516 O O . ALA A 1 71 ? -13.747 -4.628 0.402 1.00 96.50 71 ALA A O 1
ATOM 517 N N . ASN A 1 72 ? -14.714 -4.977 -1.597 1.00 98.00 72 ASN A N 1
ATOM 518 C CA . ASN A 1 72 ? -14.880 -6.421 -1.444 1.00 98.00 72 ASN A CA 1
ATOM 519 C C . ASN A 1 72 ? -14.966 -7.121 -2.809 1.00 98.00 72 ASN A C 1
ATOM 521 O O . ASN A 1 72 ? -15.672 -6.654 -3.705 1.00 98.00 72 ASN A O 1
ATOM 525 N N . GLY A 1 73 ? -14.298 -8.262 -2.946 1.00 97.94 73 GLY A N 1
ATOM 526 C CA . GLY A 1 73 ? -14.243 -9.068 -4.160 1.00 97.94 73 GLY A CA 1
ATOM 527 C C . GLY A 1 73 ? -13.372 -8.463 -5.265 1.00 97.94 73 GLY A C 1
ATOM 528 O O . GLY A 1 73 ? -12.377 -7.784 -5.010 1.00 97.94 73 GLY A O 1
ATOM 529 N N . ASN A 1 74 ? -13.775 -8.716 -6.513 1.00 97.88 74 ASN A N 1
ATOM 530 C CA . ASN A 1 74 ? -13.016 -8.401 -7.726 1.00 97.88 74 ASN A CA 1
ATOM 531 C C . ASN A 1 74 ? -13.161 -6.933 -8.166 1.00 97.88 74 ASN A C 1
ATOM 533 O O . ASN A 1 74 ? -13.748 -6.611 -9.208 1.00 97.88 74 ASN A O 1
ATOM 537 N N . VAL A 1 75 ? -12.666 -6.028 -7.322 1.00 97.19 75 VAL A N 1
ATOM 538 C CA . VAL A 1 75 ? -12.737 -4.573 -7.507 1.00 97.19 75 VAL A CA 1
ATOM 539 C C . VAL A 1 75 ? -11.502 -4.077 -8.255 1.00 97.19 75 VAL A C 1
ATOM 541 O O . VAL A 1 75 ? -10.382 -4.450 -7.931 1.00 97.19 75 VAL A O 1
ATOM 544 N N . ALA A 1 76 ? -11.702 -3.209 -9.248 1.00 96.94 76 ALA A N 1
ATOM 545 C CA . ALA A 1 76 ? -10.591 -2.574 -9.951 1.00 96.94 76 ALA A CA 1
ATOM 546 C C . ALA A 1 76 ? -10.010 -1.405 -9.135 1.00 96.94 76 ALA A C 1
ATOM 548 O O . ALA A 1 76 ? -10.785 -0.685 -8.494 1.00 96.94 76 ALA A O 1
ATOM 549 N N . PRO A 1 77 ? -8.687 -1.174 -9.176 1.00 97.75 77 PRO A N 1
ATOM 550 C CA . PRO A 1 77 ? -8.095 -0.004 -8.544 1.00 97.75 77 PRO A CA 1
ATOM 551 C C . PRO A 1 77 ? -8.585 1.287 -9.217 1.00 97.75 77 PRO A C 1
ATOM 553 O O . PRO A 1 77 ? -8.813 1.335 -10.426 1.00 97.75 77 PRO A O 1
ATOM 556 N N . SER A 1 78 ? -8.742 2.355 -8.434 1.00 97.12 78 SER A N 1
ATOM 557 C CA . SER A 1 78 ? -9.093 3.688 -8.942 1.00 97.12 78 SER A CA 1
ATOM 558 C C . SER A 1 78 ? -7.923 4.379 -9.646 1.00 97.12 78 SER A C 1
ATOM 560 O O . SER A 1 78 ? -8.145 5.269 -10.461 1.00 97.12 78 SER A O 1
ATOM 562 N N . ALA A 1 79 ? -6.692 3.982 -9.321 1.00 97.19 79 ALA A N 1
ATOM 563 C CA . ALA A 1 79 ? -5.475 4.382 -10.014 1.00 97.19 79 ALA A CA 1
ATOM 564 C C . ALA A 1 79 ? -4.412 3.290 -9.869 1.00 97.19 79 ALA A C 1
ATOM 566 O O . ALA A 1 79 ? -4.407 2.542 -8.889 1.00 97.19 79 ALA A O 1
ATOM 567 N N . SER A 1 80 ? -3.504 3.214 -10.832 1.00 96.56 80 SER A N 1
ATOM 568 C CA . SER A 1 80 ? -2.403 2.255 -10.823 1.00 96.56 80 SER A CA 1
ATOM 569 C C . SER A 1 80 ? -1.214 2.842 -11.561 1.00 96.56 80 SER A C 1
ATOM 571 O O . SER A 1 80 ? -1.377 3.524 -12.576 1.00 96.56 80 SER A O 1
ATOM 573 N N . GLY A 1 81 ? -0.014 2.536 -11.102 1.00 95.75 81 GLY A N 1
ATOM 574 C CA . GLY A 1 81 ? 1.191 3.026 -11.746 1.00 95.75 81 GLY A CA 1
ATOM 575 C C . GLY A 1 81 ? 2.392 2.149 -11.469 1.00 95.75 81 GLY A C 1
ATOM 576 O O . GLY A 1 81 ? 2.272 1.040 -10.946 1.00 95.75 81 GLY A O 1
ATOM 577 N N . VAL A 1 82 ? 3.549 2.674 -11.851 1.00 95.44 82 VAL A N 1
ATOM 578 C CA . VAL A 1 82 ? 4.846 2.036 -11.643 1.00 95.44 82 VAL A CA 1
ATOM 579 C C . VAL A 1 82 ? 5.716 2.972 -10.813 1.00 95.44 82 VAL A C 1
ATOM 581 O O . VAL A 1 82 ? 5.865 4.144 -11.156 1.00 95.44 82 VAL A O 1
ATOM 584 N N . ILE A 1 83 ? 6.278 2.451 -9.731 1.00 92.44 83 ILE A N 1
ATOM 585 C CA . ILE A 1 83 ? 7.325 3.074 -8.926 1.00 92.44 83 ILE A CA 1
ATOM 586 C C . ILE A 1 83 ? 8.585 2.229 -9.137 1.00 92.44 83 ILE A C 1
ATOM 588 O O . ILE A 1 83 ? 8.578 1.050 -8.775 1.00 92.44 83 ILE A O 1
ATOM 592 N N . PRO A 1 84 ? 9.630 2.776 -9.785 1.00 86.94 84 PRO A N 1
ATOM 593 C CA . PRO A 1 84 ? 10.898 2.076 -9.950 1.00 86.94 84 PRO A CA 1
ATOM 594 C C . PRO A 1 84 ? 11.494 1.652 -8.603 1.00 86.94 84 PRO A C 1
ATOM 596 O O . PRO A 1 84 ? 11.191 2.249 -7.578 1.00 86.94 84 PRO A O 1
ATOM 599 N N . GLY A 1 85 ? 12.359 0.637 -8.628 1.00 85.06 85 GLY A N 1
ATOM 600 C CA . GLY A 1 85 ? 13.049 0.166 -7.425 1.00 85.06 85 GLY A CA 1
ATOM 601 C C . GLY A 1 85 ? 12.387 -1.013 -6.711 1.00 85.06 85 GLY A C 1
ATOM 602 O O . GLY A 1 85 ? 11.542 -1.710 -7.280 1.00 85.06 85 GLY A O 1
ATOM 603 N N . THR A 1 86 ? 12.828 -1.276 -5.480 1.00 86.00 86 THR A N 1
ATOM 604 C CA . THR A 1 86 ? 12.317 -2.334 -4.598 1.00 86.00 86 THR A CA 1
ATOM 605 C C . THR A 1 86 ? 11.703 -1.725 -3.343 1.00 86.00 86 THR A C 1
ATOM 607 O O . THR A 1 86 ? 12.398 -1.349 -2.404 1.00 86.00 86 THR A O 1
ATOM 610 N N . ILE A 1 87 ? 10.373 -1.692 -3.292 1.00 89.06 87 ILE A N 1
ATOM 611 C CA . ILE A 1 87 ? 9.650 -1.107 -2.160 1.00 89.06 87 ILE A CA 1
ATOM 612 C C . ILE A 1 87 ? 9.733 -2.043 -0.944 1.00 89.06 87 ILE A C 1
ATOM 614 O O . ILE A 1 87 ? 9.159 -3.133 -0.948 1.00 89.06 87 ILE A O 1
ATOM 618 N N . GLY A 1 88 ? 10.411 -1.600 0.115 1.00 89.12 88 GLY A N 1
ATOM 619 C CA . GLY A 1 88 ? 10.469 -2.286 1.409 1.00 89.12 88 GLY A CA 1
ATOM 620 C C . GLY A 1 88 ? 9.247 -1.992 2.283 1.00 89.12 88 GLY A C 1
ATOM 621 O O . GLY A 1 88 ? 8.590 -2.906 2.775 1.00 89.12 88 GLY A O 1
ATOM 622 N N . GLN A 1 89 ? 8.907 -0.715 2.445 1.00 92.38 89 GLN A N 1
ATOM 623 C CA . GLN A 1 89 ? 7.731 -0.248 3.174 1.00 92.38 89 GLN A CA 1
ATOM 624 C C . GLN A 1 89 ? 7.124 0.979 2.491 1.00 92.38 89 GLN A C 1
ATOM 626 O O . GLN A 1 89 ? 7.821 1.729 1.814 1.00 92.38 89 GLN A O 1
ATOM 631 N N . ALA A 1 90 ? 5.823 1.188 2.695 1.00 94.44 90 ALA A N 1
ATOM 632 C CA . ALA A 1 90 ? 5.082 2.344 2.217 1.00 94.44 90 ALA A CA 1
ATOM 633 C C . ALA A 1 90 ? 4.379 3.068 3.377 1.00 94.44 90 ALA A C 1
ATOM 635 O O . ALA A 1 90 ? 3.919 2.439 4.330 1.00 94.44 90 ALA A O 1
ATOM 636 N N . ALA A 1 91 ? 4.260 4.388 3.278 1.00 96.19 91 ALA A N 1
ATOM 637 C CA . ALA A 1 91 ? 3.428 5.215 4.146 1.00 96.19 91 ALA A CA 1
ATOM 638 C C . ALA A 1 91 ? 2.877 6.403 3.350 1.00 96.19 91 ALA A C 1
ATOM 640 O O . ALA A 1 91 ? 3.516 6.862 2.406 1.00 96.19 91 ALA A O 1
ATOM 641 N N . VAL A 1 92 ? 1.703 6.917 3.715 1.00 95.81 92 VAL A N 1
ATOM 642 C CA . VAL A 1 92 ? 1.103 8.072 3.029 1.00 95.81 92 VAL A CA 1
ATOM 643 C C . VAL A 1 92 ? 0.974 9.230 4.008 1.00 95.81 92 VAL A C 1
ATOM 645 O O . VAL A 1 92 ? 0.500 9.050 5.129 1.00 95.81 92 VAL A O 1
ATOM 648 N N . SER A 1 93 ? 1.411 10.420 3.601 1.00 94.81 93 SER A N 1
ATOM 649 C CA . SER A 1 93 ? 1.260 11.634 4.406 1.00 94.81 93 SER A CA 1
ATOM 650 C C . SER A 1 93 ? -0.178 12.171 4.361 1.00 94.81 93 SER A C 1
ATOM 652 O O . SER A 1 93 ? -0.919 11.874 3.420 1.00 94.81 93 SER A O 1
ATOM 654 N N . PRO A 1 94 ? -0.585 13.044 5.303 1.00 91.75 94 PRO A N 1
ATOM 655 C CA . PRO A 1 94 ? -1.886 13.720 5.237 1.00 91.75 94 PRO A CA 1
ATOM 656 C C . PRO A 1 94 ? -2.108 14.538 3.953 1.00 91.75 94 PRO A C 1
ATOM 658 O O . PRO A 1 94 ? -3.247 14.750 3.547 1.00 91.75 94 PRO A O 1
ATOM 661 N N . ALA A 1 95 ? -1.031 14.974 3.291 1.00 90.94 95 ALA A N 1
ATOM 662 C CA . ALA A 1 95 ? -1.089 15.660 1.999 1.00 90.94 95 ALA A CA 1
ATOM 663 C C . ALA A 1 95 ? -1.327 14.705 0.808 1.00 90.94 95 ALA A C 1
ATOM 665 O O . ALA A 1 95 ? -1.457 15.159 -0.329 1.00 90.94 95 ALA A O 1
ATOM 666 N N . GLY A 1 96 ? -1.388 13.391 1.047 1.00 92.25 96 GLY A N 1
ATOM 667 C CA . GLY A 1 96 ? -1.589 12.371 0.019 1.00 92.25 96 GLY A CA 1
ATOM 668 C C . GLY A 1 96 ? -0.321 12.008 -0.755 1.00 92.25 96 GLY A C 1
ATOM 669 O O . GLY A 1 96 ? -0.425 11.503 -1.872 1.00 92.25 96 GLY A O 1
ATOM 670 N N . GLU A 1 97 ? 0.858 12.281 -0.194 1.00 95.06 97 GLU A N 1
ATOM 671 C CA . GLU A 1 97 ? 2.134 11.870 -0.784 1.00 95.06 97 GLU A CA 1
ATOM 672 C C . GLU A 1 97 ? 2.518 10.481 -0.292 1.00 95.06 97 GLU A C 1
ATOM 674 O O . GLU A 1 97 ? 2.436 10.203 0.904 1.00 95.06 97 GLU A O 1
ATOM 679 N N . LEU A 1 98 ? 2.963 9.626 -1.206 1.00 96.25 98 LEU A N 1
ATOM 680 C CA . LEU A 1 98 ? 3.444 8.291 -0.887 1.00 96.25 98 LEU A CA 1
ATOM 681 C C . LEU A 1 98 ? 4.944 8.345 -0.613 1.00 96.25 98 LEU A C 1
ATOM 683 O O . LEU A 1 98 ? 5.719 8.778 -1.460 1.00 96.25 98 LEU A O 1
ATOM 687 N N . TYR A 1 99 ? 5.337 7.870 0.556 1.00 96.19 99 TYR A N 1
ATOM 688 C CA . TYR A 1 99 ? 6.714 7.647 0.953 1.00 96.19 99 TYR A CA 1
ATOM 689 C C . TYR A 1 99 ? 6.980 6.151 0.852 1.00 96.19 99 TYR A C 1
ATOM 691 O O . TYR A 1 99 ? 6.221 5.357 1.412 1.00 96.19 99 TYR A O 1
ATOM 699 N N . VAL A 1 100 ? 8.042 5.770 0.155 1.00 93.75 100 VAL A N 1
ATOM 700 C CA . VAL A 1 100 ? 8.481 4.377 0.047 1.00 93.75 100 VAL A CA 1
ATOM 701 C C . VAL A 1 100 ? 9.935 4.241 0.448 1.00 93.75 100 VAL A C 1
ATOM 703 O O . VAL A 1 100 ? 10.717 5.181 0.300 1.00 93.75 100 VAL A O 1
ATOM 706 N N . THR A 1 101 ? 10.293 3.068 0.954 1.00 91.19 101 THR A N 1
ATOM 707 C CA . THR A 1 101 ? 11.686 2.725 1.233 1.00 91.19 101 THR A CA 1
ATOM 708 C C . THR A 1 101 ? 12.258 1.893 0.091 1.00 91.19 101 THR A C 1
ATOM 710 O O . THR A 1 101 ? 11.665 0.886 -0.278 1.00 91.19 101 THR A O 1
ATOM 713 N N . ASP A 1 102 ? 13.390 2.321 -0.468 1.00 86.19 102 ASP A N 1
ATOM 714 C CA . ASP A 1 102 ? 14.126 1.627 -1.543 1.00 86.19 102 ASP A CA 1
ATOM 715 C C . ASP A 1 102 ? 15.622 1.965 -1.441 1.00 86.19 102 ASP A C 1
ATOM 717 O O . ASP A 1 102 ? 16.154 2.800 -2.164 1.00 86.19 102 ASP A O 1
ATOM 721 N N . GLY A 1 103 ? 16.288 1.466 -0.396 1.00 79.19 103 GLY A N 1
ATOM 722 C CA . GLY A 1 103 ? 17.672 1.845 -0.057 1.00 79.19 103 GLY A CA 1
ATOM 723 C C . GLY A 1 103 ? 17.871 3.296 0.430 1.00 79.19 103 GLY A C 1
ATOM 724 O O . GLY A 1 103 ? 18.900 3.623 1.012 1.00 79.19 103 GLY A O 1
ATOM 725 N N . GLY A 1 104 ? 16.851 4.136 0.286 1.00 87.56 104 GLY A N 1
ATOM 726 C CA . GLY A 1 104 ? 16.640 5.414 0.962 1.00 87.56 104 GLY A CA 1
ATOM 727 C C . GLY A 1 104 ? 15.140 5.634 1.165 1.00 87.56 104 GLY A C 1
ATOM 728 O O . GLY A 1 104 ? 14.385 4.665 1.274 1.00 87.56 104 GLY A O 1
ATOM 729 N N . VAL A 1 105 ? 14.690 6.890 1.198 1.00 92.25 105 VAL A N 1
ATOM 730 C CA . VAL A 1 105 ? 13.255 7.217 1.145 1.00 92.25 105 VAL A CA 1
ATOM 731 C C . VAL A 1 105 ? 12.949 8.007 -0.118 1.00 92.25 105 VAL A C 1
ATOM 733 O O . VAL A 1 105 ? 13.471 9.105 -0.315 1.00 92.25 105 VAL A O 1
ATOM 736 N N . GLU A 1 106 ? 12.059 7.478 -0.945 1.00 93.81 106 GLU A N 1
ATOM 737 C CA . GLU A 1 106 ? 11.537 8.165 -2.121 1.00 93.81 106 GLU A CA 1
ATOM 738 C C . GLU A 1 106 ? 10.113 8.654 -1.865 1.00 93.81 106 GLU A C 1
ATOM 740 O O . GLU A 1 106 ? 9.304 7.980 -1.225 1.00 93.81 106 GLU A O 1
ATOM 745 N N . VAL A 1 107 ? 9.807 9.855 -2.351 1.00 95.81 107 VAL A N 1
ATOM 746 C CA . VAL A 1 107 ? 8.516 10.515 -2.144 1.00 95.81 107 VAL A CA 1
ATOM 747 C C . VAL A 1 107 ? 7.849 10.759 -3.486 1.00 95.81 107 VAL A C 1
ATOM 749 O O . VAL A 1 107 ? 8.401 11.449 -4.344 1.00 95.81 107 VAL A O 1
ATOM 752 N N . PHE A 1 108 ? 6.630 10.259 -3.641 1.00 96.62 108 PHE A N 1
ATOM 753 C CA . PHE A 1 108 ? 5.827 10.348 -4.853 1.00 96.62 108 PHE A CA 1
ATOM 754 C C . PHE A 1 108 ? 4.550 11.151 -4.605 1.00 96.62 108 PHE A C 1
ATOM 756 O O . PHE A 1 108 ? 3.855 10.974 -3.604 1.00 96.62 108 PHE A O 1
ATOM 763 N N . SER A 1 109 ? 4.214 12.019 -5.555 1.00 95.38 109 SER A N 1
ATOM 764 C CA . SER A 1 109 ? 2.943 12.744 -5.600 1.00 95.38 109 SER A CA 1
ATOM 765 C C . SER A 1 109 ? 2.026 12.171 -6.686 1.00 95.38 109 SER A C 1
ATOM 767 O O . SER A 1 109 ? 2.432 11.324 -7.479 1.00 95.38 109 SER A O 1
ATOM 769 N N . ASN A 1 110 ? 0.773 12.636 -6.735 1.00 93.50 110 ASN A N 1
ATOM 770 C CA . ASN A 1 110 ? -0.210 12.272 -7.769 1.00 93.50 110 ASN A CA 1
ATOM 771 C C . ASN A 1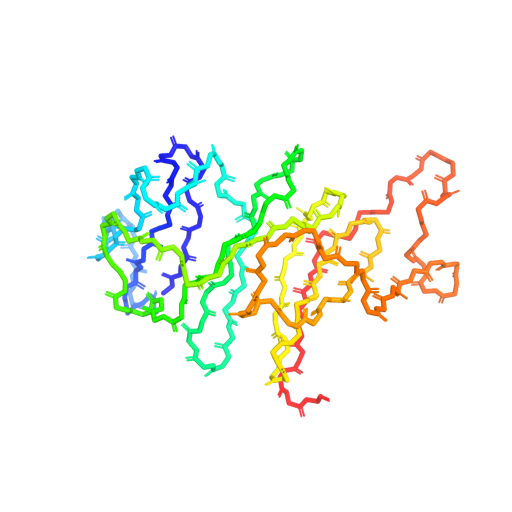 110 ? -0.547 10.769 -7.856 1.00 93.50 110 ASN A C 1
ATOM 773 O O . ASN A 1 110 ? -1.070 10.308 -8.867 1.00 93.50 110 ASN A O 1
ATOM 777 N N . ILE A 1 111 ? -0.320 10.005 -6.782 1.00 95.12 111 ILE A N 1
ATOM 778 C CA . ILE A 1 111 ? -0.604 8.560 -6.731 1.00 95.12 111 ILE A CA 1
ATOM 779 C C . ILE A 1 111 ? -2.067 8.225 -7.055 1.00 95.12 111 ILE A C 1
ATOM 781 O O . ILE A 1 111 ? -2.360 7.199 -7.655 1.00 95.12 111 ILE A O 1
ATOM 785 N N . ALA A 1 112 ? -2.989 9.120 -6.698 1.00 93.31 112 ALA A N 1
ATOM 786 C CA . ALA A 1 112 ? -4.427 8.927 -6.850 1.00 93.31 112 ALA A CA 1
ATOM 787 C C . ALA A 1 112 ? -4.940 9.078 -8.286 1.00 93.31 112 ALA A C 1
ATOM 789 O O . ALA A 1 112 ? -6.086 8.736 -8.559 1.00 93.31 112 ALA A O 1
ATOM 790 N N . THR A 1 113 ? -4.116 9.617 -9.183 1.00 94.94 113 THR A N 1
ATOM 791 C CA . THR A 1 113 ? -4.440 9.831 -10.599 1.00 94.94 113 THR A CA 1
ATOM 792 C C . THR A 1 113 ? -3.383 9.220 -11.515 1.00 94.94 113 THR A C 1
ATOM 794 O O . THR A 1 113 ? -3.326 9.544 -12.700 1.00 94.94 113 THR A O 1
ATOM 797 N N . ALA A 1 114 ? -2.523 8.353 -10.976 1.00 95.25 114 ALA A N 1
ATOM 798 C CA . ALA A 1 114 ? -1.452 7.725 -11.728 1.00 95.25 114 ALA A CA 1
ATOM 799 C C . ALA A 1 114 ? -1.999 6.765 -12.795 1.00 95.25 114 ALA A C 1
ATOM 801 O O . ALA A 1 114 ? -2.941 6.009 -12.548 1.00 95.25 114 ALA A O 1
ATOM 802 N N . THR A 1 115 ? -1.371 6.793 -13.971 1.00 92.44 115 THR A N 1
ATOM 803 C CA . THR A 1 115 ? -1.681 5.912 -15.111 1.00 92.44 115 THR A CA 1
ATOM 804 C C . THR A 1 115 ? -0.417 5.330 -15.757 1.00 92.44 115 THR A C 1
ATOM 806 O O . THR A 1 115 ? -0.449 4.888 -16.903 1.00 92.44 115 THR A O 1
ATOM 809 N N . GLY A 1 116 ? 0.726 5.388 -15.068 1.00 92.38 116 GLY A N 1
ATOM 810 C CA . GLY A 1 116 ? 2.024 5.022 -15.629 1.00 92.38 116 GLY A CA 1
ATOM 811 C C . GLY A 1 116 ? 3.160 5.131 -14.618 1.00 92.38 116 GLY A C 1
ATOM 812 O O . GLY A 1 116 ? 2.931 5.130 -13.407 1.00 92.38 116 GLY A O 1
ATOM 813 N N . MET A 1 117 ? 4.388 5.206 -15.127 1.00 95.31 117 MET A N 1
ATOM 814 C CA . MET A 1 117 ? 5.580 5.338 -14.293 1.00 95.31 117 MET A CA 1
ATOM 815 C C . MET A 1 117 ? 5.646 6.719 -13.643 1.00 95.31 117 MET A C 1
ATOM 817 O O . MET A 1 117 ? 5.548 7.738 -14.329 1.00 95.31 117 MET A O 1
ATOM 821 N N . LEU A 1 118 ? 5.821 6.742 -12.324 1.00 95.50 118 LEU A N 1
ATOM 822 C CA . LEU A 1 118 ? 6.065 7.953 -11.555 1.00 95.50 118 LEU A CA 1
ATOM 823 C C . LEU A 1 118 ? 7.567 8.128 -11.324 1.00 95.50 118 LEU A C 1
ATOM 825 O O . LEU A 1 118 ? 8.297 7.159 -11.126 1.00 95.50 118 LEU A O 1
ATOM 829 N N . SER A 1 119 ? 8.019 9.379 -11.318 1.00 93.44 119 SER A N 1
ATOM 830 C CA . SER A 1 119 ? 9.354 9.746 -10.841 1.00 93.44 119 SER A CA 1
ATOM 831 C C . SER A 1 119 ? 9.258 10.307 -9.421 1.00 93.44 119 SER A C 1
ATOM 833 O O . SER A 1 119 ? 8.276 10.999 -9.124 1.00 93.44 119 SER A O 1
ATOM 835 N N . PRO A 1 120 ? 10.256 10.062 -8.552 1.00 94.56 120 PRO A N 1
ATOM 836 C CA . PRO A 1 120 ? 10.275 10.651 -7.222 1.00 94.56 120 PRO A CA 1
ATOM 837 C C . PRO A 1 120 ? 10.226 12.179 -7.307 1.00 94.56 120 PRO A C 1
ATOM 839 O O . PRO A 1 120 ? 11.010 12.812 -8.015 1.00 94.56 120 PRO A O 1
ATOM 842 N N . ARG A 1 121 ? 9.321 12.794 -6.545 1.00 95.62 121 ARG A N 1
ATOM 843 C CA . ARG A 1 121 ? 9.319 14.245 -6.308 1.00 95.62 121 ARG A CA 1
ATOM 844 C C . ARG A 1 121 ? 10.489 14.649 -5.413 1.00 95.62 121 ARG A C 1
ATOM 846 O O . ARG A 1 121 ? 10.948 15.790 -5.464 1.00 95.62 121 ARG A O 1
ATOM 853 N N . ARG A 1 122 ? 10.914 13.740 -4.536 1.00 93.94 122 ARG A N 1
ATOM 854 C CA . ARG A 1 122 ? 12.001 13.940 -3.579 1.00 93.94 122 ARG A CA 1
ATOM 855 C C . ARG A 1 122 ? 12.622 12.601 -3.215 1.00 93.94 122 ARG A C 1
ATOM 857 O O . ARG A 1 122 ? 11.898 11.629 -3.035 1.00 93.94 122 ARG A O 1
ATOM 864 N N . THR A 1 123 ? 13.929 12.617 -2.999 1.00 92.81 123 THR A N 1
ATOM 865 C CA . THR A 1 123 ? 14.682 11.499 -2.433 1.00 92.81 123 THR A CA 1
ATOM 866 C C . THR A 1 123 ? 15.389 11.981 -1.169 1.00 92.81 123 THR A C 1
ATOM 868 O O . THR A 1 123 ? 15.980 13.063 -1.157 1.00 92.81 123 THR A O 1
ATOM 871 N N . ILE A 1 124 ? 15.287 11.210 -0.090 1.00 91.56 124 ILE A N 1
ATOM 872 C CA . ILE A 1 124 ? 15.990 11.418 1.178 1.00 91.56 124 ILE A CA 1
ATOM 873 C C . ILE A 1 124 ? 16.965 10.253 1.316 1.00 91.56 124 ILE A C 1
ATOM 875 O O . ILE A 1 124 ? 16.564 9.125 1.602 1.00 91.56 124 ILE A O 1
ATOM 879 N N . ALA A 1 125 ? 18.233 10.539 1.049 1.00 89.12 125 ALA A N 1
ATOM 880 C CA . ALA A 1 125 ? 19.303 9.557 1.006 1.00 89.12 125 ALA A CA 1
ATOM 881 C C . ALA A 1 125 ? 20.665 10.222 1.268 1.00 89.12 125 ALA A C 1
ATOM 883 O O . ALA A 1 125 ? 20.771 11.447 1.410 1.00 89.12 125 ALA A O 1
ATOM 884 N N . GLY A 1 126 ? 21.713 9.403 1.297 1.00 85.44 126 GLY A N 1
ATOM 885 C CA . GLY A 1 126 ? 23.108 9.819 1.316 1.00 85.44 126 GLY A CA 1
ATOM 886 C C . GLY A 1 126 ? 23.720 9.931 2.716 1.00 85.44 126 GLY A C 1
ATOM 887 O O . GLY A 1 126 ? 23.033 9.795 3.737 1.00 85.44 126 GLY A O 1
ATOM 888 N N . PRO A 1 127 ? 25.027 10.231 2.790 1.00 82.12 127 PRO A N 1
ATOM 889 C CA . PRO A 1 127 ? 25.843 10.028 3.987 1.00 82.12 127 PRO A CA 1
ATOM 890 C C . PRO A 1 127 ? 25.421 10.887 5.182 1.00 82.12 127 PRO A C 1
ATOM 892 O O . PRO A 1 127 ? 25.550 10.457 6.323 1.00 82.12 127 PRO A O 1
ATOM 895 N N . HIS A 1 128 ? 24.861 12.078 4.951 1.00 86.50 128 HIS A N 1
ATOM 896 C CA . HIS A 1 128 ? 24.365 12.934 6.038 1.00 86.50 128 HIS A CA 1
ATOM 897 C C . HIS A 1 128 ? 23.100 12.387 6.708 1.00 86.50 128 HIS A C 1
ATOM 899 O O . HIS A 1 128 ? 22.820 12.722 7.855 1.00 86.50 128 HIS A O 1
ATOM 905 N N . THR A 1 129 ? 22.331 11.569 5.992 1.00 85.31 129 THR A N 1
ATOM 906 C CA . THR A 1 129 ? 21.133 10.906 6.525 1.00 85.31 129 THR A CA 1
ATOM 907 C C . THR A 1 129 ? 21.444 9.520 7.086 1.00 85.31 129 THR A C 1
ATOM 909 O O . THR A 1 129 ? 20.632 8.965 7.818 1.00 85.31 129 THR A O 1
ATOM 912 N N . GLY A 1 130 ? 22.601 8.949 6.728 1.00 81.25 130 GLY A N 1
ATOM 913 C CA . GLY A 1 130 ? 22.922 7.542 6.967 1.00 81.25 130 GLY A CA 1
ATOM 914 C C . GLY A 1 130 ? 22.130 6.563 6.088 1.00 81.25 130 GLY A C 1
ATOM 915 O O . GLY A 1 130 ? 22.253 5.358 6.279 1.00 81.25 130 GLY A O 1
ATOM 916 N N . LEU A 1 131 ? 21.328 7.061 5.139 1.00 82.88 131 LEU A N 1
ATOM 917 C CA . LEU A 1 131 ? 20.521 6.278 4.199 1.00 82.88 131 LEU A CA 1
ATOM 918 C C . LEU A 1 131 ? 21.209 6.244 2.831 1.00 82.88 131 LEU A C 1
ATOM 920 O O . LEU A 1 131 ? 20.725 6.833 1.867 1.00 82.88 131 LEU A O 1
ATOM 924 N N . ASP A 1 132 ? 22.404 5.663 2.776 1.00 70.75 132 ASP A N 1
ATOM 925 C CA . ASP A 1 132 ? 23.211 5.635 1.558 1.00 70.75 132 ASP A CA 1
ATOM 926 C C . ASP A 1 132 ? 23.160 4.261 0.879 1.00 70.75 132 ASP A C 1
ATOM 928 O O . ASP A 1 132 ? 23.444 3.235 1.500 1.00 70.75 132 ASP A O 1
ATOM 932 N N . MET A 1 133 ? 22.811 4.270 -0.406 1.00 62.31 133 MET A N 1
ATOM 933 C CA . MET A 1 133 ? 22.801 3.116 -1.310 1.00 62.31 133 MET A CA 1
ATOM 934 C C . MET A 1 133 ? 24.196 2.609 -1.671 1.00 62.31 133 MET A C 1
ATOM 936 O O . MET A 1 133 ? 24.321 1.454 -2.078 1.00 62.31 133 MET A O 1
ATOM 940 N N . ASP A 1 134 ? 25.234 3.416 -1.438 1.00 55.12 134 ASP A N 1
ATOM 941 C CA . ASP A 1 134 ? 26.595 3.155 -1.906 1.00 55.12 134 ASP A CA 1
ATOM 942 C C . ASP A 1 134 ? 27.586 2.707 -0.815 1.00 55.12 134 ASP A C 1
ATOM 944 O O . ASP A 1 134 ? 28.796 2.802 -1.023 1.00 55.12 134 ASP A O 1
ATOM 948 N N . ILE A 1 135 ? 27.149 2.171 0.336 1.00 58.03 135 ILE A N 1
ATOM 949 C CA . ILE A 1 135 ? 28.103 1.558 1.285 1.00 58.03 135 ILE A CA 1
ATOM 950 C C . ILE A 1 135 ? 28.577 0.204 0.722 1.00 58.03 135 ILE A C 1
ATOM 952 O O . ILE A 1 135 ? 27.796 -0.755 0.704 1.00 58.03 135 ILE A O 1
ATOM 956 N N . PRO A 1 136 ? 29.857 0.046 0.314 1.00 51.22 136 PRO A N 1
ATOM 957 C CA . PRO A 1 136 ? 30.334 -1.223 -0.220 1.00 51.22 136 PRO A CA 1
ATOM 958 C C . PRO A 1 136 ? 30.257 -2.302 0.865 1.00 51.22 136 PRO A C 1
ATOM 960 O O . PRO A 1 136 ? 30.952 -2.236 1.878 1.00 51.22 136 PRO A O 1
ATOM 963 N N . GLY A 1 137 ? 29.398 -3.299 0.649 1.00 56.69 137 GLY A N 1
ATOM 964 C CA . GLY A 1 137 ? 29.224 -4.438 1.553 1.00 56.69 137 GLY A CA 1
ATOM 965 C C . GLY A 1 137 ? 28.157 -4.279 2.641 1.00 56.69 137 GLY A C 1
ATOM 966 O O . GLY A 1 137 ? 27.993 -5.212 3.425 1.00 56.69 137 GLY A O 1
ATOM 967 N N . ALA A 1 138 ? 27.403 -3.173 2.685 1.00 52.94 138 ALA A N 1
ATOM 968 C CA . ALA A 1 138 ? 26.248 -3.043 3.573 1.00 52.94 138 ALA A CA 1
ATOM 969 C C . ALA A 1 138 ? 25.007 -2.604 2.780 1.00 52.94 138 ALA A C 1
ATOM 971 O O . ALA A 1 138 ? 25.019 -1.521 2.202 1.00 52.94 138 ALA A O 1
ATOM 972 N N . PRO A 1 139 ? 23.921 -3.397 2.748 1.00 50.81 139 PRO A N 1
ATOM 973 C CA . PRO A 1 139 ? 22.665 -2.888 2.218 1.00 50.81 139 PRO A CA 1
ATOM 974 C C . PRO A 1 139 ? 22.141 -1.791 3.163 1.00 50.81 139 PRO A C 1
ATOM 976 O O . PRO A 1 139 ? 22.057 -2.047 4.370 1.00 50.81 139 PRO A O 1
ATOM 979 N N . PRO A 1 140 ? 21.752 -0.593 2.687 1.00 55.50 140 PRO A N 1
ATOM 980 C CA . PRO A 1 140 ? 20.889 0.271 3.484 1.00 55.50 140 PRO A CA 1
ATOM 981 C C . PRO A 1 140 ? 19.545 -0.432 3.680 1.00 55.50 140 PRO A C 1
ATOM 983 O O . PRO A 1 140 ? 18.672 -0.442 2.814 1.00 55.50 140 PRO A O 1
ATOM 986 N N . LEU A 1 141 ? 19.373 -1.069 4.832 1.00 67.38 141 LEU A N 1
ATOM 987 C CA . LEU A 1 141 ? 18.127 -1.744 5.163 1.00 67.38 141 LEU A CA 1
ATOM 988 C C . LEU A 1 141 ? 17.228 -0.756 5.893 1.00 67.38 141 LEU A C 1
ATOM 990 O O . LEU A 1 141 ? 17.109 -0.775 7.119 1.00 67.38 141 LEU A O 1
ATOM 994 N N . VAL A 1 142 ? 16.581 0.126 5.134 1.00 74.62 142 VAL A N 1
ATOM 995 C CA . VAL A 1 142 ? 15.419 0.843 5.660 1.00 74.62 142 VAL A CA 1
ATOM 996 C C . VAL A 1 142 ? 14.270 -0.158 5.762 1.00 74.62 142 VAL A C 1
ATOM 998 O O . VAL A 1 142 ? 13.514 -0.375 4.818 1.00 74.62 142 VAL A O 1
ATOM 1001 N N . ILE A 1 143 ? 14.183 -0.800 6.925 1.00 76.56 143 ILE A N 1
ATOM 1002 C CA . ILE A 1 143 ? 13.193 -1.842 7.239 1.00 76.56 143 ILE A CA 1
ATOM 1003 C C . ILE A 1 143 ? 11.878 -1.285 7.797 1.00 76.56 143 ILE A C 1
ATOM 1005 O O . ILE A 1 143 ? 10.937 -2.042 8.003 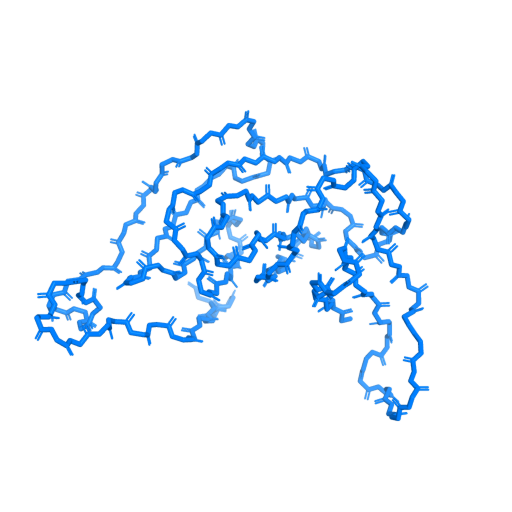1.00 76.56 143 ILE A O 1
ATOM 1009 N N . GLY A 1 144 ? 11.853 0.013 8.113 1.00 86.44 144 GLY A N 1
ATOM 1010 C CA . GLY A 1 144 ? 10.810 0.664 8.893 1.00 86.44 144 GLY A CA 1
ATOM 1011 C C . GLY A 1 144 ? 10.543 2.088 8.408 1.00 86.44 144 GLY A C 1
ATOM 1012 O O . GLY A 1 144 ? 11.479 2.873 8.275 1.00 86.44 144 GLY A O 1
ATOM 1013 N N . LEU A 1 145 ? 9.277 2.440 8.200 1.00 91.12 145 LEU A N 1
ATOM 1014 C CA . LEU A 1 145 ? 8.824 3.784 7.850 1.00 91.12 145 LEU A CA 1
ATOM 1015 C C . LEU A 1 145 ? 7.501 4.099 8.552 1.00 91.12 145 LEU A C 1
ATOM 1017 O O . LEU A 1 145 ? 6.521 3.372 8.427 1.00 91.12 145 LEU A O 1
ATOM 1021 N N . ALA A 1 146 ? 7.450 5.223 9.254 1.00 93.25 146 ALA A N 1
ATOM 1022 C CA . ALA A 1 146 ? 6.211 5.777 9.779 1.00 93.25 146 ALA A CA 1
ATOM 1023 C C . ALA A 1 146 ? 6.219 7.288 9.563 1.00 93.25 146 ALA A C 1
ATOM 1025 O O . ALA A 1 146 ? 7.250 7.939 9.732 1.00 93.25 146 ALA A O 1
ATOM 1026 N N . ILE A 1 147 ? 5.066 7.833 9.188 1.00 92.31 147 ILE A N 1
ATOM 1027 C CA . ILE A 1 147 ? 4.854 9.275 9.089 1.00 92.31 147 ILE A CA 1
ATOM 1028 C C . ILE A 1 147 ? 4.037 9.690 10.306 1.00 92.31 147 ILE A C 1
ATOM 1030 O O . ILE A 1 147 ? 2.999 9.092 10.578 1.00 92.31 147 ILE A O 1
ATOM 1034 N N . ASP A 1 148 ? 4.518 10.689 11.044 1.00 92.06 148 ASP A N 1
ATOM 1035 C CA . ASP A 1 148 ? 3.739 11.345 12.091 1.00 92.06 148 ASP A CA 1
ATOM 1036 C C . ASP A 1 148 ? 2.659 12.199 11.409 1.00 92.06 148 ASP A C 1
ATOM 1038 O O . ASP A 1 148 ? 3.002 13.192 10.775 1.00 92.06 148 ASP A O 1
ATOM 1042 N N . PRO A 1 149 ? 1.364 11.845 11.490 1.00 83.50 149 PRO A N 1
ATOM 1043 C CA . PRO A 1 149 ? 0.318 12.602 10.809 1.00 83.50 149 PRO A CA 1
ATOM 1044 C C . PRO A 1 149 ? 0.024 13.950 11.489 1.00 83.50 149 PRO A C 1
ATOM 1046 O O . PRO A 1 149 ? -0.809 14.709 10.995 1.00 83.50 149 PRO A O 1
ATOM 1049 N N . THR A 1 150 ? 0.646 14.233 12.639 1.00 84.75 150 THR A N 1
ATOM 1050 C CA . THR A 1 150 ? 0.452 15.473 13.403 1.00 84.75 150 THR A CA 1
ATOM 1051 C C . THR A 1 150 ? 1.463 16.567 13.053 1.00 84.75 150 THR A C 1
ATOM 1053 O O . THR A 1 150 ? 1.362 17.676 13.588 1.00 84.75 150 THR A O 1
ATOM 1056 N N . ARG A 1 151 ? 2.429 16.275 12.176 1.00 67.31 151 ARG A N 1
ATOM 1057 C CA . ARG A 1 151 ? 3.508 17.179 11.755 1.00 67.31 151 ARG A CA 1
ATOM 1058 C C . ARG A 1 151 ? 3.749 17.096 10.252 1.00 67.31 151 ARG A C 1
ATOM 1060 O O . ARG A 1 151 ? 4.355 18.059 9.736 1.00 67.31 151 ARG A O 1
#

Secondary structure (DSSP, 8-state):
-EEEETTTTEEEE-TTGGG--SS---SEEE-SGGG--SSEEEEEE-TTSPEEEEEPTT--EEEEETTTTT--BSPPPSEEEE--S--S-EEE-TTSPEEEESSSEEEE--GGG--SBPPPSEEE-BTTTTB-TT-TT-----------TT-

pLDDT: mean 90.92, std 10.26, range [50.81, 98.25]